Protein AF-A0A221W6B6-F1 (afdb_monomer_lite)

Structure (mmCIF, N/CA/C/O backbone):
data_AF-A0A221W6B6-F1
#
_entry.id   AF-A0A221W6B6-F1
#
loop_
_atom_site.group_PDB
_atom_site.id
_atom_site.type_symbol
_atom_site.label_atom_id
_atom_site.label_alt_id
_atom_site.label_comp_id
_atom_site.label_asym_id
_atom_site.label_entity_id
_atom_site.label_seq_id
_atom_site.pdbx_PDB_ins_code
_atom_site.Cartn_x
_atom_site.Cartn_y
_atom_site.Cartn_z
_atom_site.occupancy
_atom_site.B_iso_or_equiv
_atom_site.auth_seq_id
_atom_site.auth_comp_id
_atom_site.auth_asym_id
_atom_site.auth_atom_id
_atom_site.pdbx_PDB_model_num
ATOM 1 N N . MET A 1 1 ? 6.962 11.467 -7.593 1.00 45.62 1 MET A N 1
ATOM 2 C CA . MET A 1 1 ? 5.681 10.728 -7.646 1.00 45.62 1 MET A CA 1
ATOM 3 C C . MET A 1 1 ? 5.748 9.660 -6.570 1.00 45.62 1 MET A C 1
ATOM 5 O O . MET A 1 1 ? 6.617 8.805 -6.667 1.00 45.62 1 MET A O 1
ATOM 9 N N . ALA A 1 2 ? 4.955 9.785 -5.503 1.00 56.75 2 ALA A N 1
ATOM 10 C CA . ALA A 1 2 ? 4.955 8.813 -4.409 1.00 56.75 2 ALA A CA 1
ATOM 11 C C . ALA A 1 2 ? 4.444 7.458 -4.927 1.00 56.75 2 ALA A C 1
ATOM 13 O O . ALA A 1 2 ? 3.486 7.424 -5.702 1.00 56.75 2 ALA A O 1
ATOM 14 N N . GLY A 1 3 ? 5.113 6.366 -4.554 1.00 67.44 3 GLY A N 1
ATOM 15 C CA . GLY A 1 3 ? 4.626 5.018 -4.842 1.00 67.44 3 GLY A CA 1
ATOM 16 C C . GLY A 1 3 ? 3.241 4.813 -4.226 1.00 67.44 3 GLY A C 1
ATOM 17 O O . GLY A 1 3 ? 2.924 5.402 -3.195 1.00 67.44 3 GLY A O 1
ATOM 18 N N . GLY A 1 4 ? 2.399 4.017 -4.884 1.00 88.94 4 GLY A N 1
ATOM 19 C CA . GLY A 1 4 ? 1.128 3.602 -4.296 1.00 88.94 4 GLY A CA 1
ATOM 20 C C . GLY A 1 4 ? 1.368 2.573 -3.193 1.00 88.94 4 GLY A C 1
ATOM 21 O O . GLY A 1 4 ? 2.238 1.719 -3.330 1.00 88.94 4 GLY A O 1
ATOM 22 N N . TYR A 1 5 ? 0.583 2.630 -2.128 1.00 92.12 5 TYR A N 1
ATOM 23 C CA . TYR A 1 5 ? 0.539 1.644 -1.055 1.00 92.12 5 TYR A CA 1
ATOM 24 C C . TYR A 1 5 ? -0.808 0.933 -1.084 1.00 92.12 5 TYR A C 1
ATOM 26 O O . TYR A 1 5 ? -1.830 1.527 -1.438 1.00 92.12 5 TYR A O 1
ATOM 34 N N . ARG A 1 6 ? -0.805 -0.338 -0.704 1.00 93.88 6 ARG A N 1
ATOM 35 C CA . ARG A 1 6 ? -2.002 -1.153 -0.517 1.00 93.88 6 ARG A CA 1
ATOM 36 C C . ARG A 1 6 ? -1.921 -1.814 0.850 1.00 93.88 6 ARG A C 1
ATOM 38 O O . ARG A 1 6 ? -0.912 -2.424 1.182 1.00 93.88 6 ARG A O 1
ATOM 45 N N . TYR A 1 7 ? -2.975 -1.681 1.638 1.00 94.75 7 TYR A N 1
ATOM 46 C CA . TYR A 1 7 ? -3.062 -2.244 2.980 1.00 94.75 7 TYR A CA 1
ATOM 47 C C . TYR A 1 7 ? -3.968 -3.471 2.966 1.00 94.75 7 TYR A C 1
ATOM 49 O O . TYR A 1 7 ? -4.992 -3.477 2.277 1.00 94.75 7 TYR A O 1
ATOM 57 N N . HIS A 1 8 ? -3.577 -4.494 3.719 1.00 95.75 8 HIS A N 1
ATOM 58 C CA . HIS A 1 8 ? -4.277 -5.766 3.861 1.00 95.75 8 HIS A CA 1
ATOM 59 C C . HIS A 1 8 ? -4.748 -5.915 5.302 1.00 95.75 8 HIS A C 1
ATOM 61 O O . HIS A 1 8 ? -3.955 -5.724 6.226 1.00 95.75 8 HIS A O 1
ATOM 67 N N . CYS A 1 9 ? -6.019 -6.270 5.481 1.00 95.38 9 CYS A N 1
ATOM 68 C CA . CYS A 1 9 ? -6.566 -6.575 6.795 1.00 95.38 9 CYS A CA 1
ATOM 69 C C . CYS A 1 9 ? -5.996 -7.908 7.307 1.00 95.38 9 CYS A C 1
ATOM 71 O O . CYS A 1 9 ? -5.868 -8.869 6.551 1.00 95.38 9 CYS A O 1
ATOM 73 N N . GLY A 1 10 ? -5.648 -7.966 8.594 1.00 93.38 10 GLY A N 1
ATOM 74 C CA . GLY A 1 10 ? -5.176 -9.199 9.233 1.00 93.38 10 GLY A CA 1
ATOM 75 C C . GLY A 1 10 ? -6.292 -10.197 9.560 1.00 93.38 10 GLY A C 1
ATOM 76 O O . GLY A 1 10 ? -6.033 -11.393 9.630 1.00 93.38 10 GLY A O 1
ATOM 77 N N . GLU A 1 11 ? -7.528 -9.718 9.725 1.00 94.38 11 GLU A N 1
ATOM 78 C CA . GLU A 1 11 ? -8.664 -10.540 10.170 1.00 94.38 11 GLU A CA 1
ATOM 79 C C . GLU A 1 11 ? -9.534 -11.061 9.017 1.00 94.38 11 GLU A C 1
ATOM 81 O O . GLU A 1 11 ? -10.302 -12.008 9.186 1.00 94.38 11 GLU A O 1
ATOM 86 N N . CYS A 1 12 ? -9.475 -10.425 7.844 1.00 93.75 12 CYS A N 1
ATOM 87 C CA . CYS A 1 12 ? -10.277 -10.804 6.684 1.00 93.75 12 CYS A CA 1
ATOM 88 C C . CYS A 1 12 ? -9.562 -10.485 5.363 1.00 93.75 12 CYS A C 1
ATOM 90 O O . CYS A 1 12 ? -8.582 -9.753 5.338 1.00 93.75 12 CYS A O 1
ATOM 92 N N . ASP A 1 13 ? -10.088 -10.974 4.235 1.00 93.94 13 ASP A N 1
ATOM 93 C CA . ASP A 1 13 ? -9.500 -10.763 2.896 1.00 93.94 13 ASP A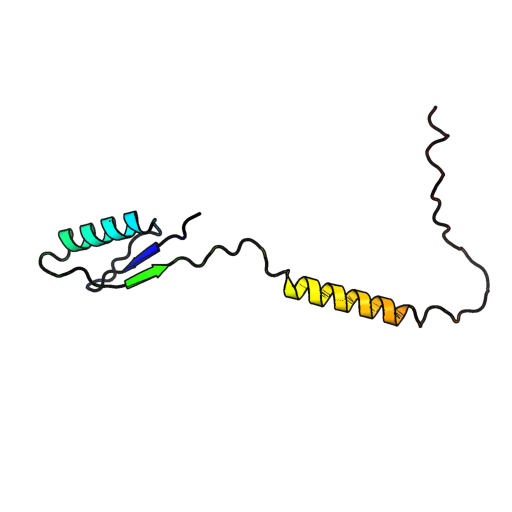 CA 1
ATOM 94 C C . ASP A 1 13 ? -9.731 -9.340 2.326 1.00 93.94 13 ASP A C 1
ATOM 96 O O . ASP A 1 13 ? -9.681 -9.100 1.118 1.00 93.94 13 ASP A O 1
ATOM 100 N N . HIS A 1 14 ? -10.035 -8.358 3.182 1.00 94.69 14 HIS A N 1
ATOM 101 C CA . HIS A 1 14 ? -10.190 -6.976 2.743 1.00 94.69 14 HIS A CA 1
ATOM 102 C C . HIS A 1 14 ? -8.833 -6.336 2.433 1.00 94.69 14 HIS A C 1
ATOM 104 O O . HIS A 1 14 ? -7.870 -6.456 3.192 1.00 94.69 14 HIS A O 1
ATOM 110 N N . ARG A 1 15 ? -8.786 -5.586 1.329 1.00 94.88 15 ARG A N 1
ATOM 111 C CA . ARG A 1 15 ? -7.612 -4.827 0.894 1.00 94.88 15 ARG A CA 1
ATOM 112 C C . ARG A 1 15 ? -8.008 -3.472 0.325 1.00 94.88 15 ARG A C 1
ATOM 114 O O . ARG A 1 15 ? -9.008 -3.373 -0.392 1.00 94.88 15 ARG A O 1
ATOM 121 N N . THR A 1 16 ? -7.206 -2.449 0.603 1.00 94.19 16 THR A N 1
ATOM 122 C CA . THR A 1 16 ? -7.436 -1.100 0.073 1.00 94.19 16 THR A CA 1
ATOM 123 C C . THR A 1 16 ? -7.052 -0.997 -1.410 1.00 94.19 16 THR A C 1
ATOM 125 O O . THR A 1 16 ? -6.344 -1.840 -1.979 1.00 94.19 16 THR A O 1
ATOM 128 N N . ALA A 1 17 ? -7.533 0.050 -2.082 1.00 92.62 17 ALA A N 1
ATOM 129 C CA . ALA A 1 17 ? -7.009 0.417 -3.394 1.00 92.62 17 ALA A CA 1
ATOM 130 C C . ALA A 1 17 ? -5.531 0.849 -3.289 1.00 92.62 17 ALA A C 1
ATOM 132 O O . ALA A 1 17 ? -5.019 1.097 -2.201 1.00 92.62 17 ALA A O 1
ATOM 133 N N . TRP A 1 18 ? -4.841 0.958 -4.430 1.00 92.44 18 TRP A N 1
ATOM 134 C CA . TRP A 1 18 ? -3.519 1.589 -4.459 1.00 92.44 18 TRP A CA 1
ATOM 135 C C . TRP A 1 18 ? -3.675 3.085 -4.183 1.00 92.44 18 TRP A C 1
ATOM 137 O O . TRP A 1 18 ? -4.197 3.816 -5.025 1.00 92.44 18 TRP A O 1
ATOM 147 N N . LEU A 1 19 ? -3.246 3.522 -3.006 1.00 92.00 19 LEU A N 1
ATOM 148 C CA . LEU A 1 19 ? -3.454 4.875 -2.493 1.00 92.00 19 LEU A CA 1
ATOM 149 C C . LEU A 1 19 ? -2.134 5.478 -2.018 1.00 92.00 19 LEU A C 1
ATOM 151 O O . LEU A 1 19 ? -1.106 4.803 -1.990 1.00 92.00 19 LEU A O 1
ATOM 155 N N . THR A 1 20 ? -2.135 6.755 -1.638 1.00 91.69 20 THR A N 1
ATOM 156 C CA . THR A 1 20 ? -1.012 7.274 -0.846 1.00 91.69 20 THR A CA 1
ATOM 157 C C . THR A 1 20 ? -0.963 6.554 0.500 1.00 91.69 20 THR A C 1
ATOM 159 O O . THR A 1 20 ? -1.971 6.013 0.952 1.00 91.69 20 THR A O 1
ATOM 162 N N . GLU A 1 21 ? 0.196 6.565 1.159 1.00 91.31 21 GLU A N 1
ATOM 163 C CA . GLU A 1 21 ? 0.353 5.920 2.468 1.00 91.31 21 GLU A CA 1
ATOM 164 C C . GLU A 1 21 ? -0.705 6.409 3.469 1.00 91.31 21 GLU A C 1
ATOM 166 O O . GLU A 1 21 ? -1.450 5.604 4.016 1.00 91.31 21 GLU A O 1
ATOM 171 N N . SER A 1 22 ? -0.866 7.731 3.586 1.00 92.50 22 SER A N 1
ATOM 172 C CA . SER A 1 22 ? -1.852 8.359 4.473 1.00 92.50 22 SER A CA 1
ATOM 173 C C . SER A 1 22 ? -3.301 7.970 4.164 1.00 92.50 22 SER A C 1
ATOM 175 O O . SER A 1 22 ? -4.077 7.690 5.071 1.00 92.50 22 SER A O 1
ATOM 177 N N . GLN A 1 23 ? -3.684 7.932 2.885 1.00 94.38 23 GLN A N 1
ATOM 178 C CA . GLN A 1 23 ? -5.037 7.546 2.476 1.00 94.38 23 GLN A CA 1
ATOM 179 C C . GLN A 1 23 ? -5.293 6.055 2.705 1.00 94.38 23 GLN A C 1
ATOM 181 O O . GLN A 1 23 ? -6.404 5.671 3.066 1.00 94.38 23 GLN A O 1
ATOM 186 N N . GLY A 1 24 ? -4.281 5.218 2.471 1.00 93.44 24 GLY A N 1
ATOM 187 C CA . GLY A 1 24 ? -4.355 3.786 2.723 1.00 93.44 24 GLY A CA 1
ATOM 188 C C . GLY A 1 24 ? -4.501 3.477 4.210 1.00 93.44 24 GLY A C 1
ATOM 189 O O . GLY A 1 24 ? -5.336 2.649 4.563 1.00 93.44 24 GLY A O 1
ATOM 190 N N . GLU A 1 25 ? -3.749 4.171 5.064 1.00 93.31 25 GLU A N 1
ATOM 191 C CA . GLU A 1 25 ? -3.826 4.036 6.520 1.00 93.31 25 GLU A CA 1
ATOM 192 C C . GLU A 1 25 ? -5.195 4.461 7.063 1.00 93.31 25 GLU A C 1
ATOM 194 O O . GLU A 1 25 ? -5.826 3.688 7.783 1.00 93.31 25 GLU A O 1
ATOM 199 N N . GLU A 1 26 ? -5.705 5.624 6.646 1.00 95.06 26 GLU A N 1
ATOM 200 C CA . GLU A 1 26 ? -7.029 6.107 7.059 1.00 95.06 26 GLU A CA 1
ATOM 201 C C . GLU A 1 26 ? -8.140 5.125 6.654 1.00 95.06 26 GLU A C 1
ATOM 203 O O . GLU A 1 26 ? -8.964 4.725 7.479 1.00 95.06 26 GLU A O 1
ATOM 208 N N . GLN A 1 27 ? -8.140 4.661 5.398 1.00 95.00 27 GLN A N 1
ATOM 209 C CA . GLN A 1 27 ? -9.134 3.685 4.935 1.00 95.00 27 GLN A CA 1
ATOM 210 C C . GLN A 1 27 ? -9.008 2.339 5.657 1.00 95.00 27 GLN A C 1
ATOM 212 O O . GLN A 1 27 ? -10.023 1.697 5.935 1.00 95.00 27 GLN A O 1
ATOM 217 N N . HIS A 1 28 ? -7.787 1.908 5.983 1.00 94.62 28 HIS A N 1
ATOM 218 C CA . HIS A 1 28 ? -7.564 0.673 6.729 1.00 94.62 28 HIS A CA 1
ATOM 219 C C . HIS A 1 28 ? -8.089 0.782 8.168 1.00 94.62 28 HIS A C 1
ATOM 221 O O . HIS A 1 28 ? -8.766 -0.132 8.647 1.00 94.62 28 HIS A O 1
ATOM 227 N N . LEU A 1 29 ? -7.859 1.916 8.834 1.00 93.69 29 LEU A N 1
ATOM 228 C CA . LEU A 1 29 ? -8.394 2.174 10.168 1.00 93.69 29 LEU A CA 1
ATOM 229 C C . LEU A 1 29 ? -9.925 2.240 10.150 1.00 93.69 29 LEU A C 1
ATOM 231 O O . LEU A 1 29 ? -10.579 1.591 10.966 1.00 93.69 29 LEU A O 1
ATOM 235 N N . GLN A 1 30 ? -10.510 2.961 9.194 1.00 94.81 30 GLN A N 1
ATOM 236 C CA . GLN A 1 30 ? -11.963 3.060 9.052 1.00 94.81 30 GLN A CA 1
ATOM 237 C C . GLN A 1 30 ? -12.609 1.690 8.782 1.00 94.81 30 GLN A C 1
ATOM 239 O O . GLN A 1 30 ? -13.684 1.376 9.309 1.00 94.81 30 GLN A O 1
ATOM 244 N N . HIS A 1 31 ? -11.942 0.839 8.001 1.00 95.19 31 HIS A N 1
ATOM 245 C CA . HIS A 1 31 ? -12.350 -0.548 7.829 1.00 95.19 31 HIS A CA 1
ATOM 246 C C . HIS A 1 31 ? -12.346 -1.305 9.168 1.00 95.19 31 HIS A C 1
ATOM 248 O O . HIS A 1 31 ? -13.360 -1.911 9.514 1.00 95.19 31 HIS A O 1
ATOM 254 N N . TYR A 1 32 ? -11.270 -1.219 9.957 1.00 94.00 32 TYR A N 1
ATOM 255 C CA . TYR A 1 32 ? -11.205 -1.860 11.277 1.00 94.00 32 TYR A CA 1
ATOM 256 C C . TYR A 1 32 ? -12.305 -1.362 12.220 1.00 94.00 32 TYR A C 1
ATOM 258 O O . TYR A 1 32 ? -13.002 -2.170 12.827 1.00 94.00 32 TYR A O 1
ATOM 266 N N . LEU A 1 33 ? -12.540 -0.051 12.284 1.00 93.25 33 LEU A N 1
ATOM 267 C CA . LEU A 1 33 ? -13.591 0.528 13.127 1.00 93.25 33 LEU A CA 1
ATOM 268 C C . LEU A 1 33 ? -14.999 0.051 12.741 1.00 93.25 33 LEU A C 1
ATOM 270 O O . LEU A 1 33 ? -15.857 -0.086 13.611 1.00 93.25 33 LEU A O 1
ATOM 274 N N . SER A 1 34 ? -15.244 -0.209 11.454 1.00 94.50 34 SER A N 1
ATOM 275 C CA . SER A 1 34 ? -16.566 -0.617 10.957 1.00 94.50 34 SER A CA 1
ATOM 276 C C . SER A 1 34 ? -16.802 -2.130 10.960 1.00 94.50 34 SER A C 1
ATOM 278 O O . SER A 1 34 ? -17.936 -2.564 11.162 1.00 94.50 34 SER A O 1
ATOM 280 N N . ARG A 1 35 ? -15.766 -2.942 10.719 1.00 93.81 35 ARG A N 1
ATOM 281 C CA . ARG A 1 35 ? -15.869 -4.408 10.565 1.00 93.81 35 ARG A CA 1
ATOM 282 C C . ARG A 1 35 ? -15.290 -5.198 11.738 1.00 93.81 35 ARG A C 1
ATOM 284 O O . ARG A 1 35 ? -15.693 -6.340 11.935 1.00 93.81 35 ARG A O 1
ATOM 291 N N . HIS A 1 36 ? -14.383 -4.604 12.508 1.00 91.81 36 HIS A N 1
ATOM 292 C CA . HIS A 1 36 ? -13.596 -5.264 13.552 1.00 91.81 36 HIS A CA 1
ATOM 293 C C . HIS A 1 36 ? -13.565 -4.423 14.838 1.00 91.81 36 HIS A C 1
ATOM 295 O O . HIS A 1 36 ? -12.507 -4.087 15.374 1.00 91.81 36 HIS A O 1
ATOM 301 N N . SER A 1 37 ? -14.746 -4.067 15.350 1.00 86.75 37 SER A N 1
ATOM 302 C CA . SER A 1 37 ? -14.862 -3.271 16.573 1.00 86.75 37 SER A CA 1
ATOM 303 C C . SER A 1 37 ? -14.214 -3.980 17.768 1.00 86.75 37 SER A C 1
ATOM 305 O O . SER A 1 37 ? -14.568 -5.117 18.079 1.00 86.75 37 SER A O 1
ATOM 307 N N . GLY A 1 38 ? -13.311 -3.289 18.468 1.00 85.38 38 GLY A N 1
ATOM 308 C CA . GLY A 1 38 ? -12.659 -3.798 19.681 1.00 85.38 38 GLY A CA 1
ATOM 309 C C . GLY A 1 38 ? -11.418 -4.662 19.440 1.00 85.38 38 GLY A C 1
ATOM 310 O O . GLY A 1 38 ? -10.823 -5.127 20.409 1.00 85.38 38 GLY A O 1
ATOM 311 N N . ILE A 1 39 ? -11.004 -4.849 18.184 1.00 87.00 39 ILE A N 1
ATOM 312 C CA . ILE A 1 39 ? -9.751 -5.520 17.821 1.00 87.00 39 ILE A CA 1
ATOM 313 C C . ILE A 1 39 ? -8.743 -4.451 17.393 1.00 87.00 39 ILE A C 1
ATOM 315 O O . ILE A 1 39 ? -9.093 -3.507 16.682 1.00 87.00 39 ILE A O 1
ATOM 319 N N . LEU A 1 40 ? -7.492 -4.576 17.844 1.00 85.38 40 LEU A N 1
ATOM 320 C CA . LEU A 1 40 ? -6.430 -3.672 17.406 1.00 85.38 40 LEU A CA 1
ATOM 321 C C . LEU A 1 40 ? -6.153 -3.858 15.902 1.00 85.38 40 LEU A C 1
ATOM 323 O O . LEU A 1 40 ? -6.127 -5.000 15.440 1.00 85.38 40 LEU A O 1
ATOM 327 N N . PRO A 1 41 ? -5.896 -2.771 15.151 1.00 85.81 41 PRO A N 1
ATOM 328 C CA . PRO A 1 41 ? -5.533 -2.862 13.743 1.00 85.81 41 PRO A CA 1
ATOM 329 C C . PRO A 1 41 ? -4.275 -3.717 13.544 1.00 85.81 41 PRO A C 1
ATOM 331 O O . PRO A 1 41 ? -3.208 -3.397 14.069 1.00 85.81 41 PRO A O 1
ATOM 334 N N . GLY A 1 42 ? -4.410 -4.802 12.787 1.00 89.06 42 GLY A N 1
ATOM 335 C CA . GLY A 1 42 ? -3.336 -5.697 12.364 1.00 89.06 42 GLY A CA 1
ATOM 336 C C . GLY A 1 42 ? -3.192 -5.728 10.840 1.00 89.06 42 GLY A C 1
ATOM 337 O O . GLY A 1 42 ? -3.737 -4.883 10.133 1.00 89.06 42 GLY A O 1
ATOM 338 N N . GLY A 1 43 ? -2.463 -6.718 10.322 1.00 92.06 43 GLY A N 1
ATOM 339 C CA . GLY A 1 43 ? -2.246 -6.907 8.883 1.00 92.06 43 GLY A CA 1
ATOM 340 C C . GLY A 1 43 ? -0.898 -6.382 8.380 1.00 92.06 43 GLY A C 1
ATOM 341 O O . GLY A 1 43 ? 0.043 -6.195 9.152 1.00 92.06 43 GLY A O 1
ATOM 342 N N . TRP A 1 44 ? -0.780 -6.188 7.065 1.00 94.00 44 T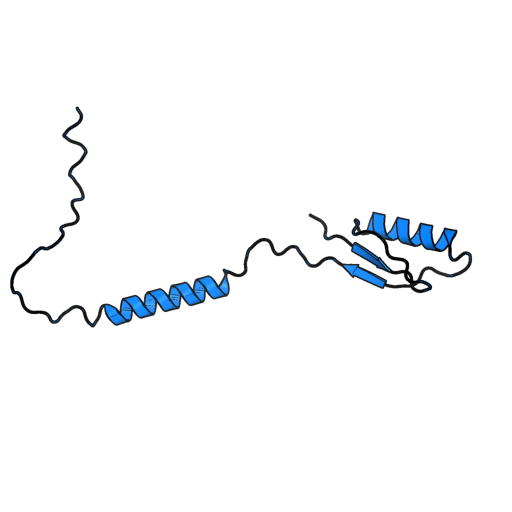RP A N 1
ATOM 343 C CA . TRP A 1 44 ? 0.468 -5.765 6.413 1.00 94.00 44 TRP A CA 1
ATOM 344 C C . TRP A 1 44 ? 0.210 -4.805 5.248 1.00 94.00 44 TRP A C 1
ATOM 346 O O . TRP A 1 44 ? -0.920 -4.646 4.784 1.00 94.00 44 TRP A O 1
ATOM 356 N N . LYS A 1 45 ? 1.275 -4.148 4.771 1.00 92.88 45 LYS A N 1
ATOM 357 C CA . LYS A 1 45 ? 1.221 -3.238 3.621 1.00 92.88 45 LYS A CA 1
ATOM 358 C C . LYS A 1 45 ? 2.120 -3.707 2.483 1.00 92.88 45 LYS A C 1
ATOM 360 O O . LYS A 1 45 ? 3.258 -4.113 2.708 1.00 92.88 45 LYS A O 1
ATOM 365 N N . GLU A 1 46 ? 1.610 -3.597 1.267 1.00 94.19 46 GLU A N 1
ATOM 366 C CA . GLU A 1 46 ? 2.348 -3.743 0.019 1.00 94.19 46 GLU A CA 1
ATOM 367 C C . GLU A 1 46 ? 2.701 -2.351 -0.517 1.00 94.19 46 GLU A C 1
ATOM 369 O O . GLU A 1 46 ? 1.843 -1.468 -0.616 1.00 94.19 46 GLU A O 1
ATOM 374 N N . SER A 1 47 ? 3.966 -2.144 -0.879 1.00 91.69 47 SER A N 1
ATOM 375 C CA . SER A 1 47 ? 4.400 -0.960 -1.619 1.00 91.69 47 SER A CA 1
ATOM 376 C C . SER A 1 47 ? 4.479 -1.289 -3.105 1.00 91.69 47 SER A C 1
ATOM 378 O O . SER A 1 47 ? 5.021 -2.319 -3.511 1.00 91.69 47 SER A O 1
ATOM 380 N N . ALA A 1 48 ? 3.932 -0.407 -3.940 1.00 84.88 48 ALA A N 1
ATOM 381 C CA . ALA A 1 48 ? 4.079 -0.534 -5.377 1.00 84.88 48 ALA A CA 1
ATOM 382 C C . ALA A 1 48 ? 5.572 -0.445 -5.722 1.00 84.88 48 ALA A C 1
ATOM 384 O O . ALA A 1 48 ? 6.258 0.458 -5.221 1.00 84.88 48 ALA A O 1
ATOM 385 N N . PRO A 1 49 ? 6.086 -1.336 -6.590 1.00 75.81 49 PRO A N 1
ATOM 386 C CA . PRO A 1 49 ? 7.454 -1.216 -7.052 1.00 75.81 49 PRO A CA 1
ATOM 387 C C . PRO A 1 49 ? 7.637 0.166 -7.691 1.00 75.81 49 PRO A C 1
ATOM 389 O O . PRO A 1 49 ? 6.701 0.679 -8.325 1.00 75.81 49 PRO A O 1
ATOM 392 N N . PRO A 1 50 ? 8.818 0.792 -7.540 1.00 68.38 50 PRO A N 1
ATOM 393 C CA . PRO A 1 50 ? 9.101 2.020 -8.259 1.00 68.38 50 PRO A CA 1
ATOM 394 C C . PRO A 1 50 ? 8.831 1.752 -9.737 1.00 68.38 50 PRO A C 1
ATOM 396 O O . PRO A 1 50 ? 9.314 0.762 -10.289 1.00 68.38 50 PRO A O 1
ATOM 399 N N . ARG A 1 51 ? 8.020 2.602 -10.379 1.00 63.53 51 ARG A N 1
ATOM 400 C CA . ARG A 1 51 ? 7.875 2.550 -11.833 1.00 63.53 51 ARG A CA 1
ATOM 401 C C . ARG A 1 51 ? 9.244 2.875 -12.406 1.00 63.53 51 ARG A C 1
ATOM 403 O O . ARG A 1 51 ? 9.617 4.041 -12.500 1.00 63.53 51 ARG A O 1
ATOM 410 N N . THR A 1 52 ? 10.004 1.842 -12.738 1.00 57.38 52 THR A N 1
ATOM 411 C CA . THR A 1 52 ? 11.233 1.953 -13.506 1.00 57.38 52 THR A CA 1
ATOM 412 C C . THR A 1 52 ? 10.813 2.355 -14.914 1.00 57.38 52 THR A C 1
ATOM 414 O O . THR A 1 52 ? 10.602 1.536 -15.803 1.00 57.38 52 THR A O 1
ATOM 417 N N . GLY A 1 53 ? 10.588 3.656 -15.105 1.00 53.47 53 GLY A N 1
ATOM 418 C CA . GLY A 1 53 ? 10.496 4.233 -16.433 1.00 53.47 53 GLY A CA 1
ATOM 419 C C . GLY A 1 53 ? 11.792 3.902 -17.164 1.00 53.47 53 GLY A C 1
ATOM 420 O O . GLY A 1 53 ? 12.851 4.347 -16.739 1.00 53.47 53 GLY A O 1
ATOM 421 N N . GLY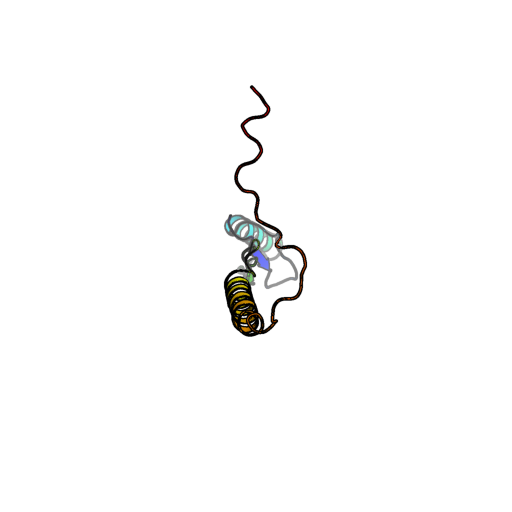 A 1 54 ? 11.680 3.046 -18.183 1.00 57.72 54 GLY A N 1
ATOM 422 C CA . GLY A 1 54 ? 12.663 2.750 -19.227 1.00 57.72 54 GLY A CA 1
ATOM 423 C C . GLY A 1 54 ? 14.123 3.048 -18.892 1.00 57.72 54 GLY A C 1
ATOM 424 O O . GLY A 1 54 ? 14.616 4.134 -19.169 1.00 57.72 54 GLY A O 1
ATOM 425 N N . GLY A 1 55 ? 14.837 2.059 -18.360 1.00 54.78 55 GLY A N 1
ATOM 426 C CA . GLY A 1 55 ? 16.262 2.203 -18.066 1.00 54.78 55 GLY A CA 1
ATOM 427 C C . GLY A 1 55 ? 17.040 0.895 -18.065 1.00 54.78 55 GLY A C 1
ATOM 428 O O . GLY A 1 55 ? 18.130 0.841 -17.512 1.00 54.78 55 GLY A O 1
ATOM 429 N N . ALA A 1 56 ? 16.530 -0.165 -18.695 1.00 53.56 56 ALA A N 1
ATOM 430 C CA . ALA A 1 56 ? 17.261 -1.427 -18.865 1.00 53.56 56 ALA A CA 1
ATOM 431 C C . ALA A 1 56 ? 18.388 -1.338 -19.926 1.00 53.56 56 ALA A C 1
ATOM 433 O O . ALA A 1 56 ? 18.815 -2.351 -20.468 1.00 53.56 56 ALA A O 1
ATOM 434 N N . GLY A 1 57 ? 18.856 -0.127 -20.248 1.00 56.81 57 GLY A N 1
ATOM 435 C CA . GLY A 1 57 ? 19.860 0.137 -21.281 1.00 56.81 57 GLY A CA 1
ATOM 436 C C . GLY A 1 57 ? 21.186 0.690 -20.760 1.00 56.81 57 GLY A C 1
ATOM 437 O O . GLY A 1 57 ? 22.100 0.847 -21.555 1.00 56.81 57 GLY A O 1
ATOM 438 N N . GLY A 1 58 ? 21.328 0.973 -19.459 1.00 61.81 58 GLY A N 1
ATOM 439 C CA . GLY A 1 58 ? 22.557 1.569 -18.919 1.00 61.81 58 GLY A CA 1
ATOM 440 C C . GLY A 1 58 ? 23.764 0.642 -19.071 1.00 61.81 58 GLY A C 1
ATOM 441 O O . GLY A 1 58 ? 24.638 0.878 -19.894 1.00 61.81 58 GLY A O 1
ATOM 442 N N . CYS A 1 59 ? 23.794 -0.466 -18.328 1.00 65.44 59 CYS A N 1
ATOM 443 C CA . CYS A 1 59 ? 24.921 -1.400 -18.406 1.00 65.44 59 CYS A CA 1
ATOM 444 C C . CYS A 1 59 ? 24.886 -2.262 -19.674 1.00 65.44 59 CYS A C 1
ATOM 446 O O . CYS A 1 59 ? 25.915 -2.442 -20.313 1.00 65.44 59 CYS A O 1
ATOM 448 N N . LEU A 1 60 ? 23.714 -2.770 -20.070 1.00 73.62 60 LEU A N 1
ATOM 449 C CA . LEU A 1 60 ? 23.583 -3.610 -21.268 1.00 73.62 60 LEU A CA 1
ATOM 450 C C . LEU A 1 60 ? 23.841 -2.826 -22.561 1.00 73.62 60 LEU A C 1
ATOM 452 O O . LEU A 1 60 ? 24.472 -3.356 -23.470 1.00 73.62 60 LEU A O 1
ATOM 456 N N . GLY A 1 61 ? 23.415 -1.561 -22.633 1.00 77.19 61 GLY A N 1
ATOM 457 C CA . GLY A 1 61 ? 23.714 -0.692 -23.771 1.00 77.19 61 GLY A CA 1
ATOM 458 C C . GLY A 1 61 ? 25.191 -0.310 -23.833 1.00 77.19 61 GLY A C 1
ATOM 459 O O . GLY A 1 61 ? 25.771 -0.350 -24.913 1.00 77.19 61 GLY A O 1
ATOM 460 N N . VAL A 1 62 ? 25.831 -0.028 -22.689 1.00 82.69 62 VAL A N 1
ATOM 461 C CA . VAL A 1 62 ? 27.284 0.224 -22.635 1.00 82.69 62 VAL A CA 1
ATOM 462 C C . VAL A 1 62 ? 28.076 -1.021 -23.041 1.00 82.69 62 VAL A C 1
ATOM 464 O O . VAL A 1 62 ? 28.953 -0.925 -23.895 1.00 82.69 62 VAL A O 1
ATOM 467 N N . LEU A 1 63 ? 27.745 -2.198 -22.500 1.00 84.75 63 LEU A N 1
ATOM 468 C CA . LEU A 1 63 ? 28.410 -3.456 -22.860 1.00 84.75 63 LEU A CA 1
ATOM 469 C C . LEU A 1 63 ? 28.206 -3.807 -24.339 1.00 84.75 63 LEU A C 1
ATOM 471 O O . LEU A 1 63 ? 29.166 -4.168 -25.015 1.00 84.75 63 LEU A O 1
ATOM 475 N N . GLY A 1 64 ? 26.985 -3.649 -24.860 1.00 87.25 64 GLY A N 1
ATOM 476 C CA . GLY A 1 64 ? 26.684 -3.865 -26.275 1.00 87.25 64 GLY A CA 1
ATOM 477 C C . GLY A 1 64 ? 27.413 -2.883 -27.195 1.00 87.25 64 GLY A C 1
ATOM 478 O O . GLY A 1 64 ? 27.956 -3.293 -28.218 1.00 87.25 64 GLY A O 1
ATOM 479 N N . GLY A 1 65 ? 27.487 -1.605 -26.812 1.00 87.56 65 GLY A N 1
ATOM 480 C CA . GLY A 1 65 ? 28.221 -0.579 -27.554 1.00 87.56 65 GLY A CA 1
ATOM 481 C C . GLY A 1 65 ? 29.724 -0.853 -27.601 1.00 87.56 65 GLY A C 1
ATOM 482 O O . GLY A 1 65 ? 30.315 -0.826 -28.678 1.00 87.56 65 GLY A O 1
ATOM 483 N N . VAL A 1 66 ? 30.338 -1.187 -26.461 1.00 89.31 66 VAL A N 1
ATOM 484 C CA . VAL A 1 66 ? 31.765 -1.550 -26.397 1.00 89.31 66 VAL A CA 1
ATOM 485 C C . VAL A 1 66 ? 32.046 -2.806 -27.223 1.00 89.31 66 VAL A C 1
ATOM 487 O O . VAL A 1 66 ? 32.994 -2.817 -28.004 1.00 89.31 66 VAL A O 1
ATOM 490 N N . PHE A 1 67 ? 31.205 -3.839 -27.115 1.00 90.31 67 PHE A N 1
ATOM 491 C CA . PHE A 1 67 ? 31.348 -5.059 -27.911 1.00 90.31 67 PHE A CA 1
ATOM 492 C C . PHE A 1 67 ? 31.273 -4.776 -29.419 1.00 90.31 67 PHE A C 1
ATOM 494 O O . PHE A 1 67 ? 32.118 -5.249 -30.174 1.00 90.31 67 PHE A O 1
ATOM 501 N N . LEU A 1 68 ? 30.316 -3.951 -29.858 1.00 87.69 68 LEU A N 1
ATOM 502 C CA . LEU A 1 68 ? 30.178 -3.569 -31.265 1.00 87.69 68 LEU A CA 1
ATOM 503 C C . LEU A 1 68 ? 31.409 -2.807 -31.783 1.00 87.69 68 LEU A C 1
ATOM 505 O O . LEU A 1 68 ? 31.881 -3.086 -32.885 1.00 87.69 68 LEU A O 1
ATOM 509 N N . ILE A 1 69 ? 31.954 -1.881 -30.985 1.00 89.00 69 ILE A N 1
ATOM 510 C CA . ILE A 1 69 ? 33.175 -1.136 -31.331 1.00 89.00 69 ILE A CA 1
ATOM 511 C C . ILE A 1 69 ? 34.366 -2.089 -31.482 1.00 89.00 69 ILE A C 1
ATOM 513 O O . ILE A 1 69 ? 35.130 -1.956 -32.436 1.00 89.00 69 ILE A O 1
ATOM 517 N N . LEU A 1 70 ? 34.509 -3.069 -30.585 1.00 88.94 70 LEU A N 1
ATOM 518 C CA . LEU A 1 70 ? 35.584 -4.063 -30.652 1.00 88.94 70 LEU A CA 1
ATOM 519 C C . LEU A 1 70 ? 35.475 -4.956 -31.893 1.00 88.94 70 LEU A C 1
ATOM 521 O O . LEU A 1 70 ? 36.485 -5.210 -32.544 1.00 88.94 70 LEU A O 1
ATOM 525 N N . VAL A 1 71 ? 34.263 -5.388 -32.257 1.00 89.06 71 VAL A N 1
ATOM 526 C CA . VAL A 1 71 ? 34.032 -6.175 -33.479 1.00 89.06 71 VAL A CA 1
ATOM 527 C C . VAL A 1 71 ? 34.417 -5.365 -34.717 1.00 89.06 71 VAL A C 1
ATOM 529 O O . VAL A 1 71 ? 35.191 -5.852 -35.538 1.00 89.06 71 VAL A O 1
ATOM 532 N N . LEU A 1 72 ? 33.963 -4.112 -34.821 1.00 85.38 72 LEU A N 1
ATOM 533 C CA . LEU A 1 72 ? 34.325 -3.232 -35.937 1.00 85.38 72 LEU A CA 1
ATOM 534 C C . LEU A 1 72 ? 35.842 -3.020 -36.010 1.00 85.38 72 LEU A C 1
ATOM 536 O O . LEU A 1 72 ? 36.426 -3.199 -37.078 1.00 85.38 72 LEU A O 1
ATOM 540 N N . ALA A 1 73 ? 36.487 -2.736 -34.876 1.00 83.81 73 ALA A N 1
ATOM 541 C CA . ALA A 1 73 ? 37.937 -2.580 -34.799 1.00 83.81 73 ALA A CA 1
ATOM 542 C C . ALA A 1 73 ? 38.688 -3.847 -35.251 1.00 83.81 73 ALA A C 1
ATOM 544 O O . ALA A 1 73 ? 39.614 -3.734 -36.047 1.00 83.81 73 ALA A O 1
ATOM 545 N N . SER A 1 74 ? 38.238 -5.040 -34.844 1.00 82.44 74 SER A N 1
ATOM 546 C CA . SER A 1 74 ? 38.841 -6.317 -35.269 1.00 82.44 74 SER A CA 1
ATOM 547 C C . SER A 1 74 ? 38.613 -6.662 -36.743 1.00 82.44 74 SER A C 1
ATOM 549 O O . SER A 1 74 ? 39.346 -7.456 -37.324 1.00 82.44 74 SER A O 1
ATOM 551 N N . THR A 1 75 ? 37.598 -6.079 -37.384 1.00 77.12 75 THR A N 1
ATOM 552 C CA . THR A 1 75 ? 37.388 -6.249 -38.830 1.00 77.12 75 THR A CA 1
ATOM 553 C C . THR A 1 75 ? 38.197 -5.251 -39.659 1.00 77.12 75 THR A C 1
ATOM 555 O O . THR A 1 75 ? 38.429 -5.492 -40.843 1.00 77.12 75 THR A O 1
ATOM 558 N N . CYS A 1 76 ? 38.697 -4.170 -39.049 1.00 64.75 76 CYS A N 1
ATOM 559 C CA . CYS A 1 76 ? 39.537 -3.174 -39.722 1.00 64.75 76 CYS A CA 1
ATOM 560 C C . CYS A 1 76 ? 40.944 -3.695 -40.068 1.00 64.75 76 CYS A C 1
ATOM 562 O O . CYS A 1 76 ? 41.635 -3.095 -40.887 1.00 64.75 76 CYS A O 1
ATOM 564 N N . GLU A 1 77 ? 41.353 -4.834 -39.516 1.00 59.31 77 GLU A N 1
ATOM 565 C CA . GLU A 1 77 ? 42.604 -5.529 -39.852 1.00 59.31 77 GLU A CA 1
ATOM 566 C C . GLU A 1 77 ? 42.451 -6.540 -41.009 1.00 59.31 77 GLU A C 1
ATOM 568 O O . GLU A 1 77 ? 43.447 -6.993 -41.571 1.00 59.31 77 GLU A O 1
ATOM 573 N N . ALA A 1 78 ? 41.222 -6.788 -41.484 1.00 52.56 78 ALA A N 1
ATOM 574 C CA . ALA A 1 78 ? 40.938 -7.546 -42.711 1.00 52.56 78 ALA A CA 1
ATOM 575 C C . ALA A 1 78 ? 40.670 -6.641 -43.936 1.00 52.56 78 ALA A C 1
ATOM 577 O O . ALA A 1 78 ? 40.088 -7.079 -44.928 1.00 52.56 78 ALA A O 1
ATOM 578 N N . GLY A 1 79 ? 41.078 -5.368 -43.867 1.00 53.31 79 GLY A N 1
ATOM 579 C CA . GLY A 1 79 ? 40.832 -4.348 -44.892 1.00 53.31 79 GLY A CA 1
ATOM 580 C C . GLY A 1 79 ? 42.081 -3.756 -45.551 1.00 53.31 79 GLY A C 1
ATOM 581 O O . GLY A 1 79 ? 41.977 -2.701 -46.168 1.00 53.31 79 GLY A O 1
ATOM 582 N N . ALA A 1 80 ? 43.255 -4.385 -45.430 1.00 51.00 80 ALA A N 1
ATOM 583 C CA . ALA A 1 80 ? 44.482 -3.909 -46.080 1.00 51.00 80 ALA A CA 1
ATOM 584 C C . ALA A 1 80 ? 45.306 -5.041 -46.720 1.00 51.00 80 ALA A C 1
ATOM 586 O O . ALA A 1 80 ? 46.512 -5.140 -46.523 1.00 51.00 80 ALA A O 1
ATOM 587 N N . ALA A 1 81 ? 44.653 -5.883 -47.524 1.00 51.28 81 ALA A N 1
ATOM 588 C CA . ALA A 1 81 ? 45.316 -6.616 -48.604 1.00 51.28 81 ALA A CA 1
ATOM 589 C C . ALA A 1 81 ? 44.318 -6.953 -49.726 1.00 51.28 81 ALA A C 1
ATOM 591 O O . ALA A 1 81 ? 43.882 -8.091 -49.869 1.00 51.28 81 ALA A O 1
ATOM 592 N N . VAL A 1 82 ? 43.977 -5.961 -50.552 1.00 58.44 82 VAL A N 1
ATOM 593 C CA . VAL A 1 82 ? 43.513 -6.202 -51.927 1.00 58.44 82 VAL A CA 1
ATOM 594 C C . VAL A 1 82 ? 44.346 -5.302 -52.854 1.00 58.44 82 VAL A C 1
ATOM 596 O O . VAL A 1 82 ? 44.270 -4.080 -52.718 1.00 58.44 82 VAL A O 1
ATOM 599 N N . PRO A 1 83 ? 45.198 -5.857 -53.742 1.00 52.47 83 PRO A N 1
ATOM 600 C CA . PRO A 1 83 ? 45.954 -5.076 -54.722 1.00 52.47 83 PRO A CA 1
ATOM 601 C C . PRO A 1 83 ? 45.032 -4.438 -55.784 1.00 52.47 83 PRO A C 1
ATOM 603 O O . PRO A 1 83 ? 43.896 -4.879 -55.970 1.00 52.47 83 PRO A O 1
ATOM 606 N N . PRO A 1 84 ? 45.504 -3.392 -56.490 1.00 54.91 84 PRO A N 1
ATOM 607 C CA . PRO A 1 84 ? 44.661 -2.531 -57.308 1.00 54.91 84 PRO A CA 1
ATOM 608 C C . PRO A 1 84 ? 44.276 -3.190 -58.636 1.00 54.91 84 PRO A C 1
ATOM 610 O O . PRO A 1 84 ? 45.124 -3.441 -59.488 1.00 54.91 84 PRO A O 1
ATOM 613 N N . ALA A 1 85 ? 42.978 -3.362 -58.862 1.00 49.84 85 ALA A N 1
ATOM 614 C CA . ALA A 1 85 ? 42.421 -3.456 -60.204 1.00 49.84 85 ALA A CA 1
ATOM 615 C C . ALA A 1 85 ? 41.036 -2.800 -60.214 1.00 49.84 85 ALA A C 1
ATOM 617 O O . ALA A 1 85 ? 40.033 -3.444 -59.942 1.00 49.84 85 ALA A O 1
ATOM 618 N N . GLY A 1 86 ? 41.035 -1.492 -60.486 1.00 54.16 86 GLY A N 1
ATOM 619 C CA . GLY A 1 86 ? 39.941 -0.754 -61.118 1.00 54.16 86 GLY A CA 1
ATOM 620 C C . GLY A 1 86 ? 38.542 -0.857 -60.506 1.00 54.16 86 GLY A C 1
ATOM 621 O O . GLY A 1 86 ? 37.820 -1.813 -60.757 1.00 54.16 86 GLY A O 1
ATOM 622 N N . GLY A 1 87 ? 38.086 0.232 -59.881 1.00 48.75 87 GLY A N 1
ATOM 623 C CA . GLY A 1 87 ? 36.656 0.546 -59.876 1.00 48.75 87 GLY A CA 1
ATOM 624 C C . GLY A 1 87 ? 36.127 1.190 -58.604 1.00 48.75 87 GLY A C 1
ATOM 625 O O . GLY A 1 87 ? 35.682 0.500 -57.698 1.00 48.75 87 GLY A O 1
ATOM 626 N N . SER A 1 88 ? 36.068 2.522 -58.637 1.00 42.78 88 SER A N 1
ATOM 627 C CA . SER A 1 88 ? 35.104 3.360 -57.908 1.00 42.78 88 SER A CA 1
ATOM 628 C C . SER A 1 88 ? 35.301 3.523 -56.399 1.00 42.78 88 SER A C 1
ATOM 630 O O . SER A 1 88 ? 34.544 3.032 -55.568 1.00 42.78 88 SER A O 1
ATOM 632 N N . SER A 1 89 ? 36.272 4.371 -56.064 1.00 46.53 89 SER A N 1
ATOM 633 C CA . SER A 1 89 ? 36.278 5.187 -54.851 1.00 46.53 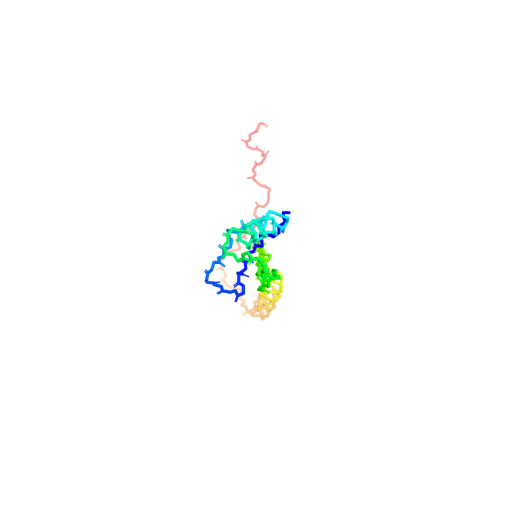89 SER A CA 1
ATOM 634 C C . SER A 1 89 ? 35.010 6.053 -54.779 1.00 46.53 89 SER A C 1
ATOM 636 O O . SER A 1 89 ? 34.873 7.012 -55.543 1.00 46.53 89 SER A O 1
ATOM 638 N N . VAL A 1 90 ? 34.091 5.758 -53.855 1.00 49.09 90 VAL A N 1
ATOM 639 C CA . VAL A 1 90 ? 33.016 6.698 -53.498 1.00 49.09 90 VAL A CA 1
ATOM 640 C C . VAL A 1 90 ? 33.629 7.772 -52.608 1.00 49.09 90 VAL A C 1
ATOM 642 O O . VAL A 1 90 ? 33.724 7.648 -51.390 1.00 49.09 90 VAL A O 1
ATOM 645 N N . SER A 1 91 ? 34.115 8.811 -53.279 1.00 42.38 91 SER A N 1
ATOM 646 C CA . SER A 1 91 ? 34.574 10.057 -52.689 1.00 42.38 91 SER A CA 1
ATOM 647 C C . SER A 1 91 ? 33.396 10.716 -51.969 1.00 42.38 91 SER A C 1
ATOM 649 O O . SER A 1 91 ? 32.416 11.102 -52.607 1.00 42.38 91 SER A O 1
ATOM 651 N N . LEU A 1 92 ? 33.482 10.840 -50.643 1.00 49.25 92 LEU A N 1
ATOM 652 C CA . LEU A 1 92 ? 32.605 11.705 -49.854 1.00 49.25 92 LEU A CA 1
ATOM 653 C C . LEU A 1 92 ? 32.741 13.136 -50.389 1.00 49.25 92 LEU A C 1
ATOM 655 O O . LEU A 1 92 ? 33.697 13.841 -50.081 1.00 49.25 92 LEU A O 1
ATOM 659 N N . THR A 1 93 ? 31.793 13.551 -51.225 1.00 43.31 93 THR A N 1
ATOM 660 C CA . THR A 1 93 ? 31.641 14.933 -51.688 1.00 43.31 93 THR A CA 1
ATOM 661 C C . THR A 1 93 ? 30.973 15.726 -50.568 1.00 43.31 93 THR A C 1
ATOM 663 O O . THR A 1 93 ? 29.772 15.989 -50.563 1.00 43.31 93 THR A O 1
ATOM 666 N N . VAL A 1 94 ? 31.776 16.069 -49.565 1.00 52.97 94 VAL A N 1
ATOM 667 C CA . VAL A 1 94 ? 31.627 17.340 -48.857 1.00 52.97 94 VAL A CA 1
ATOM 668 C C . VAL A 1 94 ? 32.004 18.425 -49.881 1.00 52.97 94 VAL A C 1
ATOM 670 O O . VAL A 1 94 ? 32.976 18.242 -50.601 1.00 52.97 94 VAL A O 1
ATOM 673 N N . GLU A 1 95 ? 31.215 19.499 -49.984 1.00 53.56 95 GLU A N 1
ATOM 674 C CA . GLU A 1 95 ? 31.418 20.680 -50.864 1.00 53.56 95 GLU A CA 1
ATOM 675 C C . GLU A 1 95 ? 30.785 20.684 -52.271 1.00 53.56 95 GLU A C 1
ATOM 677 O O . GLU A 1 95 ? 31.380 21.168 -53.231 1.00 53.56 95 GLU A O 1
ATOM 682 N N . HIS A 1 96 ? 29.535 20.232 -52.437 1.00 47.44 96 HIS A N 1
ATOM 683 C CA . HIS A 1 96 ? 28.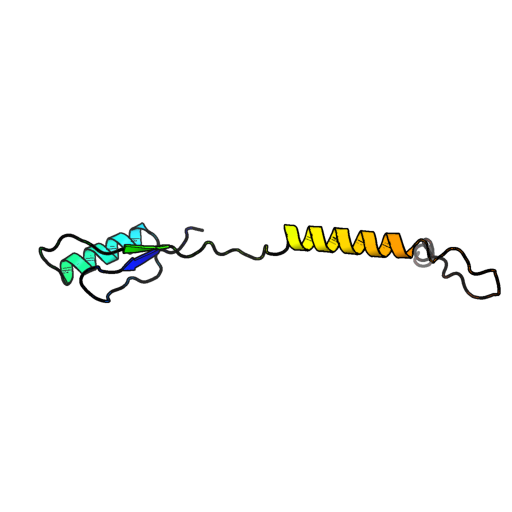799 20.569 -53.670 1.00 47.44 96 HIS A CA 1
ATOM 684 C C . HIS A 1 96 ? 27.291 20.744 -53.481 1.00 47.44 96 HIS A C 1
ATOM 686 O O . HIS A 1 96 ? 26.479 20.050 -54.092 1.00 47.44 96 HIS A O 1
ATOM 692 N N . ARG A 1 97 ? 26.875 21.678 -52.614 1.00 48.75 97 ARG A N 1
ATOM 693 C CA . ARG A 1 97 ? 25.493 22.183 -52.693 1.00 48.75 97 ARG A CA 1
ATOM 694 C C . ARG A 1 97 ? 25.240 23.598 -52.160 1.00 48.75 97 ARG A C 1
ATOM 696 O O . ARG A 1 97 ? 24.112 23.873 -51.763 1.00 48.75 97 ARG A O 1
ATOM 703 N N . LEU A 1 98 ? 26.234 24.494 -52.177 1.00 51.84 98 LEU A N 1
ATOM 704 C CA . LEU A 1 98 ? 26.012 25.898 -51.795 1.00 51.84 98 LEU A CA 1
ATOM 705 C C . LEU A 1 98 ? 26.435 26.965 -52.821 1.00 51.84 98 LEU A C 1
ATOM 707 O O . LEU A 1 98 ? 26.408 28.131 -52.468 1.00 51.84 98 LEU A O 1
ATOM 711 N N . ASP A 1 99 ? 26.708 26.605 -54.082 1.00 50.34 99 ASP A N 1
ATOM 712 C CA . ASP A 1 99 ? 26.979 27.591 -55.155 1.00 50.34 99 ASP A CA 1
ATOM 713 C C . ASP A 1 99 ? 25.962 27.566 -56.315 1.00 50.34 99 ASP A C 1
ATOM 715 O O . ASP A 1 99 ? 26.138 28.247 -57.319 1.00 50.34 99 ASP A O 1
ATOM 719 N N . LEU A 1 100 ? 24.867 26.799 -56.210 1.00 53.34 100 LEU A N 1
ATOM 720 C CA . LEU A 1 100 ? 23.833 26.733 -57.266 1.00 53.34 100 LEU A CA 1
ATOM 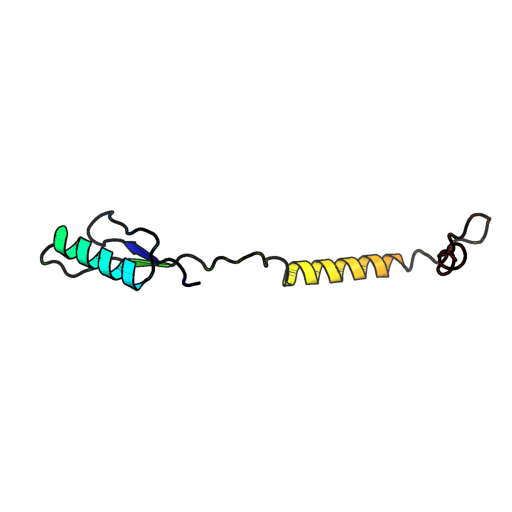721 C C . LEU A 1 100 ? 22.475 27.333 -56.875 1.00 53.34 100 LEU A C 1
ATOM 723 O O . LEU A 1 100 ? 21.503 27.186 -57.613 1.00 53.34 100 LEU A O 1
ATOM 727 N N . LEU A 1 101 ? 22.401 28.040 -55.747 1.00 54.78 101 LEU A N 1
ATOM 728 C CA . LEU A 1 101 ? 21.238 28.841 -55.357 1.00 54.78 101 LEU A CA 1
ATOM 729 C C . LEU A 1 101 ? 21.694 30.162 -54.709 1.00 54.78 101 LEU A C 1
ATOM 731 O O . LEU A 1 101 ? 21.460 30.343 -53.515 1.00 54.78 101 LEU A O 1
ATOM 735 N N . ARG A 1 102 ? 22.341 31.055 -55.480 1.00 43.84 102 ARG A N 1
ATOM 736 C CA . ARG A 1 102 ? 22.097 32.520 -55.533 1.00 43.84 102 ARG A CA 1
ATOM 737 C C . ARG A 1 102 ? 23.272 33.311 -56.103 1.00 43.84 102 ARG A C 1
ATOM 739 O O . ARG A 1 102 ? 24.388 33.175 -55.570 1.00 43.84 102 ARG A O 1
#

Secondary structure (DSSP, 8-state):
-PPPEEEE-SSSS-B--SB-HHHHHHHHHHHHHHHSTTS----EEEEPPP---S-TTHHHHHHHHHHHHHHHHHHGGGSS--------------S-SSSS--

Radius of gyration: 32.78 Å; chains: 1; bounding box: 62×43×81 Å

Organism: NCBI:txid1470176

pLDDT: mean 75.82, std 18.76, range [42.38, 95.75]

Foldseek 3Di:
DAWFKKWAFPPDRDIDDRHHPVVNVVVQVVCCVVPPPPDPTDGDMDTHDPPPDDDPCDPVVVVVVVVVVVVVVVCVVVVPDDDDDDDDDPPPPPDPDDPPPD

Sequence (102 aa):
MAGGYRYHCGECDHRTAWLTESQGEEQHLQHYLSRHSGILPGGWKESAPPRTGGGAGGCLGVLGGVFLILVLASTCEAGAAVPPAGGSSVSLTVEHRLDLLR